Protein 4NEO (pdb70)

Organism: NCBI:txid29309

Solvent-accessible surface area: 4968 Å² total

Sequence (81 aa):
APRGEERTRRRRALERRDIAAIWAETLGRDDSVGPHEDFAALGGNSIHAIITNRVEELVDAELSIRVLLETRTVAGTDHHVHATLT

B-factor: mean 63.26, std 18.54, range [37.88, 140.17]

Radius of gyration: 12.01 Å; Cα contacts (8 Å, |Δi|>4): 80; chains: 1; bounding box: 26×39×19 Å

Structure (mmCIF, N/CA/C/O backbone):
data_4NEO
#
_entry.id   4NEO
#
_cell.length_a   73.441
_cell.length_b   73.441
_cell.length_c   43.331
_cell.angle_alpha   90.000
_cell.angle_beta   90.000
_cell.angle_gamma   120.000
#
_symmetry.space_group_name_H-M   'P 32 2 1'
#
loop_
_entity.id
_entity.type
_entity.pdbx_description
1 polymer 'Peptide synthetase NRPS type II-PCP'
2 non-polymer 1,2-ETHANEDIOL
3 non-polymer 2-(2-METHOXYETHOXY)ETHAN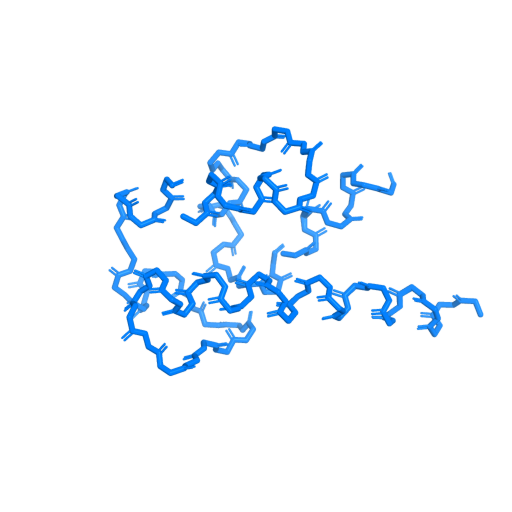OL
4 water water
#
loop_
_atom_site.group_PDB
_atom_site.id
_atom_site.type_symbol
_atom_site.label_atom_id
_atom_site.label_alt_id
_atom_site.label_comp_id
_atom_site.label_asym_id
_atom_site.label_entity_id
_atom_site.label_seq_id
_atom_site.pdbx_PDB_ins_code
_atom_site.Cartn_x
_atom_site.Cartn_y
_atom_site.Cartn_z
_atom_site.occupancy
_atom_site.B_iso_or_equiv
_atom_site.auth_seq_id
_atom_site.auth_comp_id
_atom_site.auth_asym_id
_atom_site.auth_atom_id
_atom_site.pdbx_PDB_model_num
ATOM 1 N N . ALA A 1 6 ? 34.048 4.657 -0.762 1.00 137.57 3 ALA A N 1
ATOM 2 C CA . ALA A 1 6 ? 32.778 5.466 -0.670 1.00 133.65 3 ALA A CA 1
ATOM 3 C C . ALA A 1 6 ? 33.003 6.995 -0.417 1.00 122.87 3 ALA A C 1
ATOM 4 O O . ALA A 1 6 ? 32.582 7.805 -1.254 1.00 120.17 3 ALA A O 1
ATOM 6 N N . PRO A 1 7 ? 33.671 7.399 0.717 1.00 115.31 4 PRO A N 1
ATOM 7 C CA . PRO A 1 7 ? 33.930 8.842 0.942 1.00 99.47 4 PRO A CA 1
ATOM 8 C C . PRO A 1 7 ? 35.155 9.436 0.207 1.00 86.84 4 PRO A C 1
ATOM 9 O O . PRO A 1 7 ? 35.296 10.664 0.267 1.00 71.58 4 PRO A O 1
ATOM 13 N N . ARG A 1 8 ? 36.024 8.634 -0.456 1.00 77.80 5 ARG A N 1
ATOM 14 C CA . ARG A 1 8 ? 36.966 9.204 -1.500 1.00 74.83 5 ARG A CA 1
ATOM 15 C C . ARG A 1 8 ? 36.175 10.072 -2.563 1.00 67.81 5 ARG A C 1
ATOM 16 O O . ARG A 1 8 ? 36.488 11.247 -2.808 1.00 58.33 5 ARG A O 1
ATOM 18 N N . GLY A 1 9 ? 35.128 9.472 -3.133 1.00 69.90 6 GLY A N 1
ATOM 19 C CA . GLY A 1 9 ? 34.210 10.148 -4.050 1.00 67.31 6 GLY A CA 1
ATOM 20 C C . GLY A 1 9 ? 33.619 11.417 -3.493 1.00 61.72 6 GLY A C 1
ATOM 21 O O . GLY A 1 9 ? 33.598 12.460 -4.165 1.00 57.75 6 GLY A O 1
ATOM 22 N N A GLU A 1 10 ? 33.135 11.390 -2.261 0.50 63.52 7 GLU A N 1
ATOM 23 N N B GLU A 1 10 ? 33.145 11.341 -2.252 0.50 62.78 7 GLU A N 1
ATOM 24 C CA A GLU A 1 10 ? 32.501 12.594 -1.736 0.50 62.19 7 GLU A CA 1
ATOM 25 C CA B GLU A 1 10 ? 32.555 12.495 -1.582 0.50 61.05 7 GLU A CA 1
ATOM 26 C C A GLU A 1 10 ? 33.547 13.689 -1.448 0.50 58.40 7 GLU A C 1
ATOM 27 C C B GLU A 1 10 ? 33.554 13.641 -1.484 0.50 57.60 7 GLU A C 1
ATOM 28 O O A GLU A 1 10 ? 33.264 14.886 -1.599 0.50 51.98 7 GLU A O 1
ATOM 29 O O B GLU A 1 10 ? 33.246 14.807 -1.768 0.50 51.74 7 GLU A O 1
ATOM 40 N N . ARG A 1 11 ? 34.759 13.298 -1.049 1.00 58.15 8 ARG A N 1
ATOM 41 C CA . ARG A 1 11 ? 35.828 14.281 -0.903 1.00 59.63 8 ARG A CA 1
ATOM 42 C C . ARG A 1 11 ? 36.156 14.917 -2.290 1.00 52.78 8 ARG A C 1
ATOM 43 O O . ARG A 1 11 ? 36.354 16.089 -2.398 1.00 50.00 8 ARG A O 1
ATOM 51 N N . THR A 1 12 ? 36.227 14.107 -3.324 1.00 53.74 9 THR A N 1
ATOM 52 C CA . THR A 1 12 ? 36.472 14.616 -4.703 1.00 55.92 9 THR A CA 1
ATOM 53 C C . THR A 1 12 ? 35.360 15.560 -5.111 1.00 54.52 9 THR A C 1
ATOM 54 O O . THR A 1 12 ? 35.599 16.703 -5.550 1.00 52.14 9 THR A O 1
ATOM 58 N N . ARG A 1 13 ? 34.129 15.132 -4.913 1.00 55.93 10 ARG A N 1
ATOM 59 C CA . ARG A 1 13 ? 32.986 16.032 -5.191 1.00 51.74 10 ARG A CA 1
ATOM 60 C C . ARG A 1 13 ? 33.082 17.391 -4.514 1.00 49.41 10 ARG A C 1
ATOM 61 O O . ARG A 1 13 ? 32.882 18.476 -5.151 1.00 46.68 10 ARG A O 1
ATOM 69 N N A ARG A 1 14 ? 33.369 17.381 -3.215 0.60 47.15 11 ARG A N 1
ATOM 70 N N B ARG A 1 14 ? 33.386 17.356 -3.226 0.40 47.59 11 ARG A N 1
ATOM 71 C CA A ARG A 1 14 ? 33.437 18.619 -2.455 0.60 49.68 11 ARG A CA 1
ATOM 72 C CA B ARG A 1 14 ? 33.474 18.545 -2.412 0.40 48.27 11 ARG A CA 1
ATOM 73 C C A ARG A 1 14 ? 34.639 19.500 -2.856 0.60 48.52 11 ARG A C 1
ATOM 74 C C B ARG A 1 14 ? 34.647 19.480 -2.796 0.40 47.73 11 ARG A C 1
ATOM 75 O O A ARG A 1 14 ? 34.486 20.710 -2.950 0.60 44.74 11 ARG A O 1
ATOM 76 O O B ARG A 1 14 ? 34.486 20.698 -2.829 0.40 44.92 11 ARG A O 1
ATOM 91 N N . ARG A 1 15 ? 35.828 18.906 -3.032 1.00 48.08 12 ARG A N 1
ATOM 92 C CA . ARG A 1 15 ? 37.003 19.691 -3.477 1.00 51.62 12 ARG A CA 1
ATOM 93 C C . ARG A 1 15 ? 36.777 20.352 -4.829 1.00 49.08 12 ARG A C 1
ATOM 94 O O . ARG A 1 15 ? 37.222 21.471 -5.018 1.00 46.97 12 ARG A O 1
ATOM 102 N N . ALA A 1 16 ? 36.033 19.711 -5.721 1.00 47.25 13 ALA A N 1
ATOM 103 C CA . ALA A 1 16 ? 35.729 20.330 -6.999 1.00 47.03 13 ALA A CA 1
ATOM 104 C C . ALA A 1 16 ? 34.886 21.560 -6.804 1.00 50.77 13 ALA A C 1
ATOM 105 O O . ALA A 1 16 ? 35.156 22.597 -7.430 1.00 47.65 13 ALA A O 1
ATOM 107 N N . LEU A 1 17 ? 33.898 21.500 -5.920 1.00 46.70 14 LEU A N 1
ATOM 108 C CA . LEU A 1 17 ? 33.106 22.696 -5.656 1.00 43.47 14 LEU A CA 1
ATOM 109 C C . LEU A 1 17 ? 33.951 23.796 -5.014 1.00 43.37 14 LEU A C 1
ATOM 110 O O . LEU A 1 17 ? 33.836 24.975 -5.352 1.00 41.68 14 LEU A O 1
ATOM 115 N N . GLU A 1 18 ? 34.772 23.409 -4.058 1.00 42.02 15 GLU A N 1
ATOM 116 C CA . GLU A 1 18 ? 35.619 24.345 -3.362 1.00 45.42 15 GLU A CA 1
ATOM 117 C C . GLU A 1 18 ? 36.553 25.121 -4.310 1.00 49.49 15 GLU A C 1
ATOM 118 O O . GLU A 1 18 ? 36.726 26.315 -4.130 1.00 45.60 15 GLU A O 1
ATOM 124 N N A ARG A 1 19 ? 37.146 24.419 -5.270 0.50 50.03 16 ARG A N 1
ATOM 125 N N B ARG A 1 19 ? 37.113 24.440 -5.304 0.50 49.14 16 ARG A N 1
ATOM 126 C CA A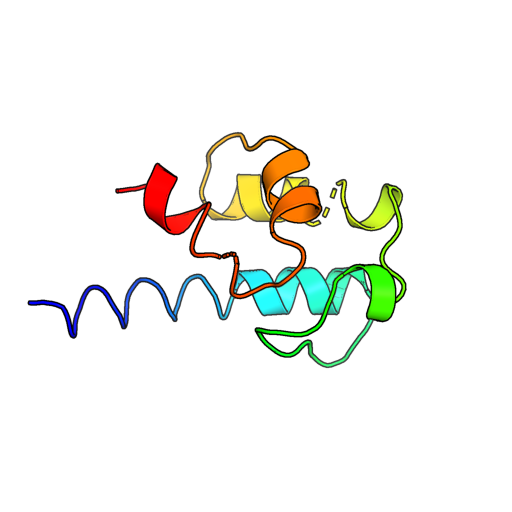 ARG A 1 19 ? 37.985 25.014 -6.308 0.50 54.09 16 ARG A CA 1
ATOM 127 C CA B ARG A 1 19 ? 37.996 25.063 -6.291 0.50 52.98 16 ARG A CA 1
ATOM 128 C C A ARG A 1 19 ? 37.215 26.124 -7.021 0.50 50.77 16 ARG A C 1
ATOM 129 C C B ARG A 1 19 ? 37.224 26.130 -7.059 0.50 50.30 16 ARG A C 1
ATOM 130 O O A ARG A 1 19 ? 37.698 27.247 -7.167 0.50 52.34 16 ARG A O 1
ATOM 131 O O B ARG A 1 19 ? 37.701 27.249 -7.245 0.50 52.05 16 ARG A O 1
ATOM 146 N N . ASP A 1 20 ? 36.015 25.797 -7.480 1.00 46.75 17 ASP A N 1
ATOM 147 C CA . ASP A 1 20 ? 35.203 26.764 -8.219 1.00 48.60 17 ASP A CA 1
ATOM 148 C C . ASP A 1 20 ? 34.776 27.946 -7.364 1.00 47.20 17 ASP A C 1
ATOM 149 O O . ASP A 1 20 ? 34.744 29.070 -7.836 1.00 44.79 17 ASP A O 1
ATOM 154 N N . ILE A 1 21 ? 34.365 27.704 -6.114 1.00 42.34 18 ILE A N 1
ATOM 155 C CA . ILE A 1 21 ? 33.991 28.819 -5.255 1.00 40.96 18 ILE A CA 1
ATOM 156 C C . ILE A 1 21 ? 35.229 29.717 -4.997 1.00 44.00 18 ILE A C 1
ATOM 157 O O . ILE A 1 21 ? 35.124 30.945 -5.080 1.00 44.44 18 ILE A O 1
ATOM 162 N N . ALA A 1 22 ? 36.399 29.124 -4.761 1.00 43.40 19 ALA A N 1
ATOM 163 C CA . ALA A 1 22 ? 37.586 29.928 -4.533 1.00 47.19 19 ALA A CA 1
ATOM 164 C C . ALA A 1 22 ? 37.851 30.840 -5.745 1.00 51.46 19 ALA A C 1
ATOM 165 O O . ALA A 1 22 ? 38.205 31.995 -5.571 1.00 51.49 19 ALA A O 1
ATOM 167 N N . ALA A 1 23 ? 37.672 30.324 -6.966 1.00 51.16 20 ALA A N 1
ATOM 168 C CA . ALA A 1 23 ? 37.916 31.128 -8.150 1.00 52.66 20 ALA A CA 1
ATOM 169 C C . ALA A 1 23 ? 36.940 32.292 -8.224 1.00 53.91 20 ALA A C 1
ATOM 170 O O . ALA A 1 23 ? 37.332 33.387 -8.613 1.00 55.26 20 ALA A O 1
ATOM 172 N N . ILE A 1 24 ? 35.679 32.071 -7.838 1.00 49.99 21 ILE A N 1
ATOM 173 C CA . ILE A 1 24 ? 34.677 33.163 -7.768 1.00 49.60 21 ILE A CA 1
ATOM 174 C C . ILE A 1 24 ? 35.077 34.251 -6.784 1.00 51.54 21 ILE A C 1
ATOM 175 O O . ILE A 1 24 ? 35.013 35.436 -7.118 1.00 53.35 21 ILE A O 1
ATOM 180 N N . TRP A 1 25 ? 35.486 33.856 -5.568 1.00 49.36 22 TRP A N 1
ATOM 181 C CA . TRP A 1 25 ? 36.014 34.814 -4.597 1.00 50.81 22 TRP A CA 1
ATOM 182 C C . TRP A 1 25 ? 37.209 35.604 -5.151 1.00 53.84 22 TRP A C 1
ATOM 183 O O . TRP A 1 25 ? 37.326 36.808 -4.965 1.00 55.47 22 TRP A O 1
ATOM 194 N N . ALA A 1 26 ? 38.150 34.906 -5.757 1.00 55.78 23 ALA A N 1
ATOM 195 C CA . ALA A 1 26 ? 39.362 35.541 -6.211 1.00 58.85 23 ALA A CA 1
ATOM 196 C C . ALA A 1 26 ? 39.042 36.559 -7.268 1.00 64.57 23 ALA A C 1
ATOM 197 O O . ALA A 1 26 ? 39.562 37.663 -7.222 1.00 64.55 23 ALA A O 1
ATOM 199 N N . GLU A 1 27 ? 38.209 36.168 -8.231 1.00 66.46 24 GLU A N 1
ATOM 200 C CA . GLU A 1 27 ? 37.815 37.056 -9.328 1.00 70.20 24 GLU A CA 1
ATOM 201 C C . GLU A 1 27 ? 37.092 38.236 -8.780 1.00 67.17 24 GLU A C 1
ATOM 202 O O . GLU A 1 27 ? 37.373 39.341 -9.166 1.00 67.97 24 GLU A O 1
ATOM 208 N N . THR A 1 28 ? 36.167 38.010 -7.861 1.00 59.85 25 THR A N 1
ATOM 209 C CA . THR A 1 28 ? 35.383 39.102 -7.331 1.00 62.56 25 THR A CA 1
ATOM 210 C C . THR A 1 28 ? 36.226 40.067 -6.525 1.00 65.28 25 THR A C 1
ATOM 211 O O . THR A 1 28 ? 35.999 41.269 -6.585 1.00 66.47 25 THR A O 1
ATOM 215 N N . LEU A 1 29 ? 37.182 39.538 -5.761 1.00 65.03 26 LEU A N 1
ATOM 216 C CA . LEU A 1 29 ? 38.004 40.375 -4.885 1.00 68.57 26 LEU A CA 1
ATOM 217 C C . LEU A 1 29 ? 39.251 40.866 -5.598 1.00 75.83 26 LEU A C 1
ATOM 218 O O . LEU A 1 29 ? 40.090 41.530 -4.995 1.00 77.83 26 LEU A O 1
ATOM 223 N N . GLY A 1 30 ? 39.345 40.563 -6.893 1.00 77.11 27 GLY A N 1
ATOM 224 C CA . GLY A 1 30 ? 40.493 40.895 -7.713 1.00 81.59 27 GLY A CA 1
ATOM 225 C C . GLY A 1 30 ? 41.839 40.349 -7.247 1.00 81.45 27 GLY A C 1
ATOM 226 O O . GLY A 1 30 ? 42.816 41.089 -7.251 1.00 86.16 27 GLY A O 1
ATOM 227 N N . ARG A 1 31 ? 41.923 39.071 -6.878 1.00 73.40 28 ARG A N 1
ATOM 228 C CA . ARG A 1 31 ? 43.203 38.478 -6.477 1.00 76.58 28 ARG A CA 1
ATOM 229 C C . ARG A 1 31 ? 43.507 37.326 -7.392 1.00 74.76 28 ARG A C 1
ATOM 230 O O . ARG A 1 31 ? 42.578 36.814 -8.019 1.00 73.18 28 ARG A O 1
ATOM 238 N N . ASP A 1 32 ? 44.788 36.943 -7.512 1.00 79.21 29 ASP A N 1
ATOM 239 C CA A ASP A 1 32 ? 45.148 35.831 -8.375 0.70 80.09 29 ASP A CA 1
ATOM 240 C CA B ASP A 1 32 ? 45.159 35.816 -8.373 0.30 80.48 29 ASP A CA 1
ATOM 241 C C . ASP A 1 32 ? 44.516 34.561 -7.840 1.00 75.63 29 ASP A C 1
ATOM 242 O O . ASP A 1 32 ? 44.110 33.695 -8.594 1.00 77.58 29 ASP A O 1
ATOM 251 N N . SER A 1 33 ? 44.445 34.470 -6.524 1.00 72.30 30 SER A N 1
ATOM 252 C CA . SER A 1 33 ? 43.753 33.373 -5.887 1.00 69.66 30 SER A CA 1
ATOM 253 C C . SER A 1 33 ? 43.495 33.690 -4.424 1.00 65.40 30 SER A C 1
ATOM 254 O O . SER A 1 33 ? 44.041 34.650 -3.847 1.00 65.47 30 SER A O 1
ATOM 257 N N . VAL A 1 34 ? 42.648 32.848 -3.858 1.00 61.05 31 VAL A N 1
ATOM 258 C CA . VAL A 1 34 ? 42.212 32.968 -2.490 1.00 63.18 31 VAL A CA 1
ATOM 259 C C . VAL A 1 34 ? 42.350 31.568 -1.857 1.00 62.08 31 VAL A C 1
ATOM 260 O O . VAL A 1 34 ? 41.926 30.556 -2.456 1.00 64.14 31 VAL A O 1
ATOM 264 N N . GLY A 1 35 ? 42.948 31.520 -0.670 1.00 57.77 32 GLY A N 1
ATOM 265 C CA . GLY A 1 35 ? 43.060 30.252 0.097 1.00 63.48 32 GLY A CA 1
ATOM 266 C C . GLY A 1 35 ? 41.708 29.779 0.723 1.00 54.32 32 GLY A C 1
ATOM 267 O O . GLY A 1 35 ? 40.837 30.593 1.008 1.00 54.20 32 GLY A O 1
ATOM 268 N N . PRO A 1 36 ? 41.551 28.467 0.926 1.00 55.90 33 PRO A N 1
ATOM 269 C CA . PRO A 1 36 ? 40.303 27.917 1.448 1.00 51.88 33 PRO A CA 1
ATOM 270 C C . PRO A 1 36 ? 39.874 28.428 2.849 1.00 51.27 33 PRO A C 1
ATOM 271 O O . PRO A 1 36 ? 38.680 28.421 3.134 1.00 48.36 33 PRO A O 1
ATOM 275 N N . HIS A 1 37 ? 40.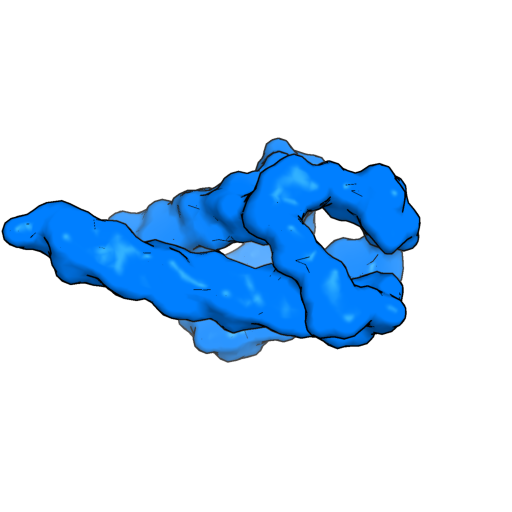819 28.889 3.678 1.00 49.45 34 HIS A N 1
ATOM 276 C CA . HIS A 1 37 ? 40.534 29.273 5.060 1.00 54.92 34 HIS A CA 1
ATOM 277 C C . HIS A 1 37 ? 40.755 30.726 5.360 1.00 58.85 34 HIS A C 1
ATOM 278 O O . HIS A 1 37 ? 40.754 31.111 6.542 1.00 57.28 34 HIS A O 1
ATOM 285 N N . GLU A 1 38 ? 40.877 31.551 4.308 1.00 55.31 35 GLU A N 1
ATOM 286 C CA . GLU A 1 38 ? 41.080 32.989 4.521 1.00 57.22 35 GLU A CA 1
ATOM 287 C C . GLU A 1 38 ? 39.783 33.687 4.811 1.00 53.50 35 GLU A C 1
ATOM 288 O O . GLU A 1 38 ? 38.807 33.482 4.108 1.00 52.03 35 GLU A O 1
ATOM 294 N N . ASP A 1 39 ? 39.754 34.545 5.828 1.00 53.30 36 ASP A N 1
ATOM 295 C CA . ASP A 1 39 ? 38.495 35.231 6.209 1.00 54.44 36 ASP A CA 1
ATOM 296 C C . ASP A 1 39 ? 38.074 36.313 5.192 1.00 55.56 36 ASP A C 1
ATOM 297 O O . ASP A 1 39 ? 38.892 37.150 4.794 1.00 55.75 36 ASP A O 1
ATOM 302 N N . PHE A 1 40 ? 36.790 36.330 4.834 1.00 51.49 37 PHE A N 1
ATOM 303 C CA . PHE A 1 40 ? 36.195 37.218 3.825 1.00 53.91 37 PHE A CA 1
ATOM 304 C C . PHE A 1 40 ? 36.563 38.668 4.062 1.00 59.93 37 PHE A C 1
ATOM 305 O O . PHE A 1 40 ? 36.898 39.370 3.126 1.00 60.46 37 PHE A O 1
ATOM 313 N N . ALA A 1 41 ? 36.434 39.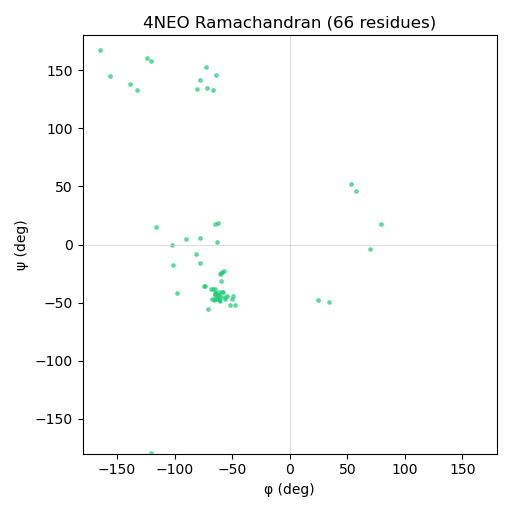110 5.304 1.00 63.04 38 ALA A N 1
ATOM 314 C CA . ALA A 1 41 ? 36.667 40.514 5.642 1.00 70.27 38 ALA A CA 1
ATOM 315 C C . ALA A 1 41 ? 38.146 40.816 5.642 1.00 73.81 38 ALA A C 1
ATOM 316 O O . ALA A 1 41 ? 38.537 41.920 5.269 1.00 78.84 38 ALA A O 1
ATOM 318 N N . ALA A 1 42 ? 38.959 39.853 6.077 1.00 71.41 39 ALA A N 1
ATOM 319 C CA . ALA A 1 42 ? 40.415 39.990 6.006 1.00 75.12 39 ALA A CA 1
ATOM 320 C C . ALA A 1 42 ? 40.865 40.174 4.567 1.00 74.45 39 ALA A C 1
ATOM 321 O O . ALA A 1 42 ? 41.836 40.876 4.325 1.00 76.17 39 ALA A O 1
ATOM 323 N N . LEU A 1 43 ? 40.145 39.596 3.613 1.00 68.59 40 LEU A N 1
ATOM 324 C CA . LEU A 1 43 ? 40.422 39.815 2.189 1.00 69.80 40 LEU A CA 1
ATOM 325 C C . LEU A 1 43 ? 39.905 41.161 1.642 1.00 71.75 40 LEU A C 1
ATOM 326 O O . LEU A 1 43 ? 40.013 41.402 0.443 1.00 76.12 40 LEU A O 1
ATOM 331 N N . GLY A 1 44 ? 39.368 42.030 2.502 1.00 71.89 41 GLY A N 1
ATOM 332 C CA . GLY A 1 44 ? 38.724 43.278 2.061 1.00 73.14 41 GLY A CA 1
ATOM 333 C C . GLY A 1 44 ? 37.296 43.099 1.526 1.00 73.12 41 GLY A C 1
ATOM 334 O O . GLY A 1 44 ? 36.763 43.980 0.835 1.00 73.89 41 GLY A O 1
ATOM 335 N N . GLY A 1 45 ? 36.660 41.976 1.837 1.00 63.27 42 GLY A N 1
ATOM 336 C CA . GLY A 1 45 ? 35.316 41.749 1.323 1.00 62.27 42 GLY A CA 1
ATOM 337 C C . GLY A 1 45 ? 34.324 42.735 1.933 1.00 63.62 42 GLY A C 1
ATOM 338 O O . GLY A 1 45 ? 34.320 42.915 3.146 1.00 63.40 42 GLY A O 1
ATOM 339 N N . ASN A 1 46 ? 33.479 43.348 1.095 1.00 62.25 43 ASN A N 1
ATOM 340 C CA . ASN A 1 46 ? 32.390 44.227 1.528 1.00 64.12 43 ASN A CA 1
ATOM 34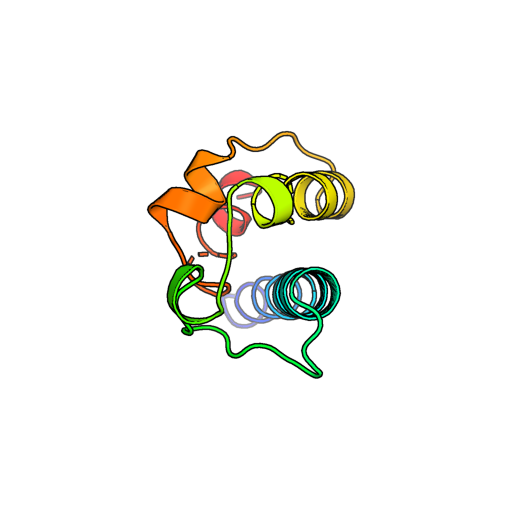1 C C . ASN A 1 46 ? 31.041 43.684 1.035 1.00 61.09 43 ASN A C 1
ATOM 342 O O . ASN A 1 46 ? 30.983 42.649 0.365 1.00 54.41 43 ASN A O 1
ATOM 347 N N . SER A 1 47 ? 29.970 44.394 1.358 1.00 61.84 44 SER A N 1
ATOM 348 C CA . SER A 1 47 ? 28.611 43.982 1.024 1.00 62.42 44 SER A CA 1
ATOM 349 C C . SER A 1 47 ? 28.419 43.795 -0.485 1.00 60.88 44 SER A C 1
ATOM 350 O O . SER A 1 47 ? 27.819 42.804 -0.902 1.00 55.98 44 SER A O 1
ATOM 353 N N . ILE A 1 48 ? 28.991 44.687 -1.310 1.00 61.09 45 ILE A N 1
ATOM 354 C CA . ILE A 1 48 ? 28.926 44.535 -2.763 1.00 59.87 45 ILE A CA 1
ATOM 355 C C . ILE A 1 48 ? 29.570 43.204 -3.212 1.00 60.21 45 ILE A C 1
ATOM 356 O O . ILE A 1 48 ? 28.989 42.460 -4.037 1.00 58.74 45 ILE A O 1
ATOM 361 N N . HIS A 1 49 ? 30.748 42.879 -2.653 1.00 57.03 46 HIS A N 1
ATOM 362 C CA . HIS A 1 49 ? 31.438 41.620 -3.001 1.00 57.54 46 HIS A CA 1
ATOM 363 C C . HIS A 1 49 ? 30.631 40.389 -2.560 1.00 52.23 46 HIS A C 1
ATOM 364 O O . HIS A 1 49 ? 30.559 39.371 -3.289 1.00 50.73 46 HIS A O 1
ATOM 371 N N . ALA A 1 50 ? 30.071 40.482 -1.363 1.00 49.50 47 ALA A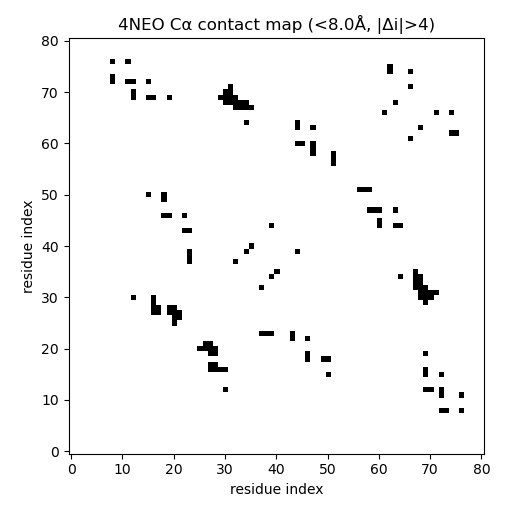 N 1
ATOM 372 C CA . ALA A 1 50 ? 29.252 39.388 -0.792 1.00 48.02 47 ALA A CA 1
ATOM 373 C C . ALA A 1 50 ? 28.103 39.048 -1.747 1.00 48.37 47 ALA A C 1
ATOM 374 O O . ALA A 1 50 ? 27.828 37.873 -2.004 1.00 44.66 47 ALA A O 1
ATOM 376 N N . ILE A 1 51 ? 27.430 40.087 -2.273 1.00 48.52 48 ILE A N 1
ATOM 377 C CA . ILE A 1 51 ? 26.297 39.879 -3.166 1.00 47.95 48 ILE A CA 1
ATOM 378 C C . ILE A 1 51 ? 26.768 39.222 -4.440 1.00 51.66 48 ILE A C 1
ATOM 379 O O . ILE A 1 51 ? 26.133 38.261 -4.921 1.00 49.33 48 ILE A O 1
ATOM 395 N N . ILE A 1 53 ? 29.643 37.518 -5.165 1.00 49.04 50 ILE A N 1
ATOM 396 C CA . ILE A 1 53 ? 30.070 36.125 -4.915 1.00 48.08 50 ILE A CA 1
ATOM 397 C C . ILE A 1 53 ? 28.863 35.193 -4.768 1.00 49.23 50 ILE A C 1
ATOM 398 O O . ILE A 1 53 ? 28.796 34.130 -5.406 1.00 47.35 50 ILE A O 1
ATOM 403 N N . THR A 1 54 ? 27.895 35.601 -3.954 1.00 47.61 51 THR A N 1
ATOM 404 C CA . THR A 1 54 ? 26.747 34.744 -3.725 1.00 44.83 51 THR A CA 1
ATOM 405 C C . THR A 1 54 ? 25.924 34.549 -5.009 1.00 46.13 51 THR A C 1
ATOM 406 O O . THR A 1 54 ? 25.527 33.422 -5.354 1.00 44.52 51 THR A O 1
ATOM 410 N N . ASN A 1 55 ? 25.633 35.629 -5.712 1.00 46.87 52 ASN A N 1
ATOM 411 C CA . ASN A 1 55 ? 24.948 35.514 -6.983 1.00 48.66 52 ASN A CA 1
ATOM 412 C C . ASN A 1 55 ? 25.608 34.482 -7.899 1.00 49.27 52 ASN A C 1
ATOM 413 O O . ASN A 1 55 ? 24.929 33.694 -8.549 1.00 49.81 52 ASN A O 1
ATOM 418 N N . ARG A 1 56 ? 26.928 34.508 -7.973 1.00 49.77 53 ARG A N 1
ATOM 419 C CA . ARG A 1 56 ? 27.675 33.619 -8.860 1.00 51.29 53 ARG A CA 1
ATOM 420 C C . ARG A 1 56 ? 27.722 32.204 -8.371 1.00 51.86 53 ARG A C 1
ATOM 421 O O . ARG A 1 56 ? 27.699 31.269 -9.154 1.00 53.93 53 ARG A O 1
ATOM 429 N N . VAL A 1 57 ? 27.805 32.027 -7.062 1.00 44.19 54 VAL A N 1
ATOM 430 C CA . VAL A 1 57 ? 27.784 30.653 -6.529 1.00 45.00 54 VAL A CA 1
ATOM 431 C C . VAL A 1 57 ? 26.372 30.058 -6.759 1.00 44.68 54 VAL A C 1
ATOM 432 O O . VAL A 1 57 ? 26.247 28.895 -7.093 1.00 46.46 54 VAL A O 1
ATOM 436 N N . GLU A 1 58 ? 25.309 30.857 -6.609 1.00 44.39 55 GLU A N 1
ATOM 437 C CA . GLU A 1 58 ? 23.985 30.373 -6.865 1.00 46.69 55 GLU A CA 1
ATOM 438 C C . GLU A 1 58 ? 23.833 29.945 -8.347 1.00 54.74 55 GLU A C 1
ATOM 439 O O . GLU A 1 58 ? 23.200 28.914 -8.649 1.00 55.65 55 GLU A O 1
ATOM 445 N N . GLU A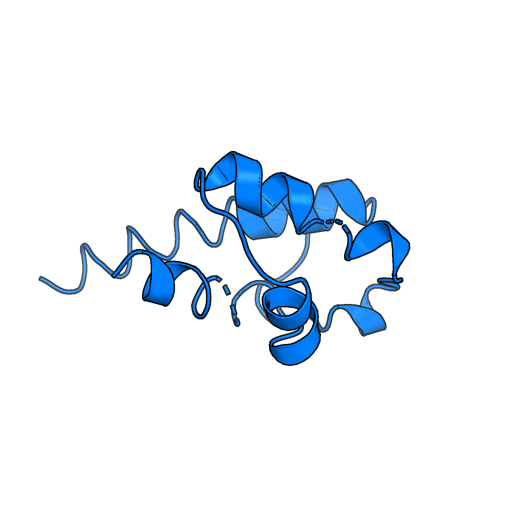 1 59 ? 24.346 30.752 -9.272 1.00 57.77 56 GLU A N 1
ATOM 446 C CA . GLU A 1 59 ? 24.314 30.365 -10.704 1.00 62.46 56 GLU A CA 1
ATOM 447 C C . GLU A 1 59 ? 25.127 29.079 -10.845 1.00 58.30 56 GLU A C 1
ATOM 448 O O . GLU A 1 59 ? 24.686 28.155 -11.475 1.00 61.08 56 GLU A O 1
ATOM 454 N N . LEU A 1 60 ? 26.281 28.996 -10.203 1.00 56.86 57 LEU A N 1
ATOM 455 C CA . LEU A 1 60 ? 27.125 27.782 -10.292 1.00 55.43 57 LEU A CA 1
ATOM 456 C C . LEU A 1 60 ? 26.439 26.456 -9.919 1.00 61.88 57 LEU A C 1
ATOM 457 O O . LEU A 1 60 ? 26.594 25.471 -10.629 1.00 65.36 57 LEU A O 1
ATOM 462 N N . VAL A 1 61 ? 25.673 26.442 -8.818 1.00 57.61 58 VAL A N 1
ATOM 463 C CA . VAL A 1 61 ? 25.045 25.207 -8.271 1.00 53.92 58 VAL A CA 1
ATOM 464 C C . VAL A 1 61 ? 23.569 25.151 -8.623 1.00 55.13 58 VAL A C 1
ATOM 465 O O . VAL A 1 61 ? 22.857 24.211 -8.291 1.00 60.57 58 VAL A O 1
ATOM 469 N N . ASP A 1 62 ? 23.121 26.180 -9.328 1.00 58.18 59 ASP A N 1
ATOM 470 C CA . ASP A 1 62 ? 21.740 26.331 -9.768 1.00 59.59 59 ASP A CA 1
ATOM 471 C C . ASP A 1 62 ? 20.739 26.199 -8.621 1.00 60.90 59 ASP A C 1
ATOM 472 O O . ASP A 1 62 ? 19.770 25.461 -8.692 1.00 66.98 59 ASP A O 1
ATOM 477 N N . ALA A 1 63 ? 20.958 26.965 -7.571 1.00 58.14 60 ALA A N 1
ATOM 478 C CA . ALA A 1 63 ? 20.106 26.949 -6.394 1.00 58.23 60 ALA A CA 1
ATOM 479 C C . ALA A 1 63 ? 20.245 28.278 -5.690 1.00 55.08 60 ALA A C 1
ATOM 480 O O . ALA A 1 63 ? 21.332 28.818 -5.638 1.00 51.08 60 ALA A O 1
ATOM 482 N N . GLU A 1 64 ? 19.161 28.763 -5.091 1.00 54.20 61 GLU A N 1
ATOM 483 C CA . GLU A 1 64 ? 19.167 30.024 -4.355 1.00 61.02 61 GLU A CA 1
ATOM 484 C C . GLU A 1 64 ? 19.811 29.822 -2.963 1.00 54.58 61 GLU A C 1
ATOM 485 O O . GLU A 1 64 ? 19.661 28.804 -2.358 1.00 57.04 61 GLU A O 1
ATOM 491 N N . LEU A 1 65 ? 20.572 30.787 -2.508 1.00 48.73 62 LEU A N 1
ATOM 492 C CA . LEU A 1 65 ? 21.298 30.741 -1.263 1.00 47.25 62 LEU A CA 1
ATOM 493 C C . LEU A 1 65 ? 21.187 32.097 -0.558 1.00 50.62 62 LEU A C 1
ATOM 494 O O . LEU A 1 65 ? 21.352 33.138 -1.189 1.00 50.57 62 LEU A O 1
ATOM 499 N N . SER A 1 66 ? 20.985 32.059 0.752 1.00 48.61 63 SER A N 1
ATOM 500 C CA . SER A 1 66 ? 21.019 33.236 1.578 1.00 44.85 63 SER A CA 1
ATOM 501 C C . SER A 1 66 ? 22.402 33.771 1.528 1.00 45.88 63 SER A C 1
ATOM 502 O O . SER A 1 66 ? 23.421 33.036 1.420 1.00 42.25 63 SER A O 1
ATOM 505 N N . ILE A 1 67 ? 22.478 35.089 1.590 1.00 50.33 64 ILE A N 1
ATOM 506 C CA . ILE A 1 67 ? 23.744 35.788 1.771 1.00 49.86 64 ILE A CA 1
ATOM 507 C C . ILE A 1 67 ? 24.421 35.382 3.122 1.00 51.47 64 ILE A C 1
ATOM 508 O O . ILE A 1 67 ? 25.649 35.447 3.268 1.00 45.87 64 ILE A O 1
ATOM 513 N N . ARG A 1 68 ? 23.607 34.949 4.078 1.00 49.01 65 ARG A N 1
ATOM 514 C CA . ARG A 1 68 ? 24.111 34.402 5.354 1.00 53.22 65 ARG A CA 1
ATOM 515 C C . ARG A 1 68 ? 25.060 33.213 5.168 1.00 48.85 65 ARG A C 1
ATOM 516 O O . ARG A 1 68 ? 25.876 32.947 6.021 1.00 56.39 65 ARG A O 1
ATOM 524 N N . VAL A 1 69 ? 24.974 32.523 4.052 1.00 48.29 66 VAL A N 1
ATOM 525 C CA . VAL A 1 69 ? 25.804 31.374 3.840 1.00 51.02 66 VAL A CA 1
ATOM 526 C C . VAL A 1 69 ? 27.283 31.862 3.754 1.00 57.94 66 VAL A C 1
ATOM 527 O O . VAL A 1 69 ? 28.142 31.375 4.484 1.00 63.52 66 VAL A O 1
ATOM 531 N N . LEU A 1 70 ? 27.558 32.889 2.973 1.00 51.19 67 LEU A N 1
ATOM 532 C CA . LEU A 1 70 ? 28.897 33.486 2.969 1.00 46.61 67 LEU A CA 1
ATOM 533 C C . LEU A 1 70 ? 29.205 34.183 4.288 1.00 49.94 67 LEU A C 1
ATOM 534 O O . LEU A 1 70 ? 30.300 34.058 4.826 1.00 47.90 67 LEU A O 1
ATOM 539 N N . LEU A 1 71 ? 28.267 34.994 4.775 1.00 48.35 68 LEU A N 1
ATOM 540 C CA . LEU A 1 71 ? 28.593 35.921 5.848 1.00 51.87 68 LEU A CA 1
ATOM 541 C C . LEU A 1 71 ? 28.659 35.242 7.196 1.00 53.92 68 LEU A C 1
ATOM 542 O O . LEU A 1 71 ? 29.234 35.800 8.109 1.00 52.22 68 LEU A O 1
ATOM 547 N N . GLU A 1 72 ? 28.116 34.036 7.314 1.00 47.72 69 GLU A N 1
ATOM 548 C CA . GLU A 1 72 ? 28.190 33.293 8.587 1.00 52.73 69 GLU A CA 1
ATOM 549 C C . GLU A 1 72 ? 29.278 32.206 8.572 1.00 51.87 69 GLU A C 1
ATOM 550 O O . GLU A 1 72 ? 29.701 31.727 9.621 1.00 53.75 69 GLU A O 1
ATOM 556 N N . THR A 1 73 ? 29.748 31.825 7.388 1.00 46.81 70 THR A N 1
ATOM 557 C CA . THR A 1 73 ? 30.834 30.855 7.318 1.00 48.30 70 THR A CA 1
ATOM 558 C C . THR A 1 73 ? 32.181 31.568 7.131 1.00 51.63 70 THR A C 1
ATOM 559 O O . THR A 1 73 ? 33.144 31.187 7.740 1.00 55.97 70 THR A O 1
ATOM 563 N N . ARG A 1 74 ? 32.198 32.592 6.269 1.00 50.69 71 ARG A N 1
ATOM 564 C CA . ARG A 1 74 ? 33.293 33.534 6.083 1.00 52.13 71 ARG A CA 1
ATOM 565 C C . ARG A 1 74 ? 34.564 32.992 5.428 1.00 50.44 71 ARG A C 1
ATOM 566 O O . ARG A 1 74 ? 35.495 33.759 5.255 1.00 50.89 71 ARG A O 1
ATOM 574 N N . THR A 1 75 ? 34.661 31.699 5.128 1.00 45.24 72 THR A N 1
ATOM 575 C CA . THR A 1 75 ? 35.780 31.171 4.349 1.00 44.20 72 THR A CA 1
ATOM 576 C C . THR A 1 75 ? 35.229 30.446 3.138 1.00 44.24 72 THR A C 1
ATOM 577 O O . THR A 1 75 ? 34.031 30.061 3.095 1.00 40.88 72 THR A O 1
ATOM 581 N N . VAL A 1 76 ? 36.081 30.266 2.138 1.00 41.31 73 VAL A N 1
ATOM 582 C CA . VAL A 1 76 ? 35.692 29.504 0.977 1.00 42.73 73 VAL A CA 1
ATOM 583 C C . VAL A 1 76 ? 35.362 28.060 1.396 1.00 44.75 73 VAL A C 1
ATOM 584 O O . VAL A 1 76 ? 34.359 27.507 0.930 1.00 41.72 73 VAL A O 1
ATOM 588 N N . ALA A 1 77 ? 36.227 27.430 2.213 1.00 43.50 74 ALA A N 1
ATOM 589 C CA . ALA A 1 77 ? 35.955 26.021 2.660 1.00 45.02 74 ALA A CA 1
ATOM 590 C C . ALA A 1 77 ? 34.638 25.881 3.469 1.00 45.35 74 ALA A C 1
ATOM 591 O O . ALA A 1 77 ? 33.912 24.901 3.314 1.00 43.24 74 ALA A O 1
ATOM 593 N N . GLY A 1 78 ? 34.387 26.850 4.343 1.00 41.91 75 GLY A N 1
ATOM 594 C CA . GLY A 1 78 ? 33.187 26.908 5.164 1.00 42.80 75 GLY A CA 1
ATOM 595 C C . GLY A 1 78 ? 31.965 27.031 4.283 1.00 43.03 75 GLY A C 1
ATOM 596 O O . GLY A 1 78 ? 31.020 26.286 4.447 1.00 41.75 75 GLY A O 1
ATOM 605 N N . THR A 1 80 ? 31.728 26.337 1.109 1.00 37.88 77 THR A N 1
ATOM 606 C CA . THR A 1 80 ? 31.651 25.116 0.317 1.00 40.49 77 THR A CA 1
ATOM 607 C C . THR A 1 80 ? 30.892 24.034 1.077 1.00 41.45 77 THR A C 1
ATOM 608 O O . THR A 1 80 ? 29.978 23.378 0.552 1.00 40.71 77 THR A O 1
ATOM 612 N N . ASP A 1 81 ? 31.287 23.837 2.317 1.00 43.18 78 ASP A N 1
ATOM 613 C CA . ASP A 1 81 ? 30.678 22.819 3.151 1.00 50.07 78 ASP A CA 1
ATOM 614 C C . ASP A 1 81 ? 29.223 23.118 3.376 1.00 50.29 78 ASP A C 1
ATOM 615 O O . ASP A 1 81 ? 28.431 22.194 3.338 1.00 48.66 78 ASP A O 1
ATOM 620 N N A HIS A 1 82 ? 28.859 24.385 3.597 0.50 49.40 79 HIS A N 1
ATOM 621 N N B HIS A 1 82 ? 28.882 24.372 3.634 0.50 45.30 79 HIS A N 1
ATOM 622 C CA A HIS A 1 82 ? 27.468 24.818 3.892 0.50 54.28 79 HIS A CA 1
ATOM 623 C CA B HIS A 1 82 ? 27.492 24.660 3.839 0.50 46.64 79 HIS A CA 1
ATOM 624 C C A HIS A 1 82 ? 26.594 24.740 2.633 0.50 55.45 79 HIS A C 1
ATOM 625 C C B HIS A 1 82 ? 26.808 24.286 2.578 0.50 48.61 79 HIS A C 1
ATOM 626 O O A HIS A 1 82 ? 25.358 24.631 2.708 0.50 52.74 79 HIS A O 1
ATOM 627 O O B HIS A 1 82 ? 25.960 23.397 2.594 0.50 44.33 79 HIS A O 1
ATOM 640 N N . VAL A 1 83 ? 27.211 24.921 1.466 1.00 49.28 80 VAL A N 1
ATOM 641 C CA . VAL A 1 83 ? 26.525 24.689 0.201 1.00 49.19 80 VAL A CA 1
ATOM 642 C C . VAL A 1 83 ? 26.473 23.177 -0.085 1.00 53.59 80 VAL A C 1
ATOM 643 O O . VAL A 1 83 ? 25.447 22.689 -0.409 1.00 61.89 80 VAL A O 1
ATOM 647 N N . HIS A 1 84 ? 27.584 22.450 0.030 1.00 60.30 81 HIS A N 1
ATOM 648 C CA . HIS A 1 84 ? 27.700 20.983 -0.334 1.00 64.93 81 HIS A CA 1
ATOM 649 C C . HIS A 1 84 ? 26.764 20.100 0.429 1.00 74.08 81 HIS A C 1
ATOM 650 O O . HIS A 1 84 ? 26.442 18.967 -0.066 1.00 70.07 81 HIS A O 1
ATOM 657 N N . ALA A 1 85 ? 26.363 20.631 1.609 1.00 78.78 82 ALA A N 1
ATOM 658 C CA . ALA A 1 85 ? 25.363 20.069 2.534 1.00 89.71 82 ALA A CA 1
ATOM 659 C C . ALA A 1 85 ? 23.982 20.191 1.958 1.00 98.66 82 ALA A C 1
ATOM 660 O O . ALA A 1 85 ? 23.241 19.198 1.868 1.00 121.54 82 ALA A O 1
ATOM 662 N N . THR A 1 86 ? 23.618 21.416 1.621 1.00 94.28 83 THR A N 1
ATOM 663 C CA . THR A 1 86 ? 22.338 21.716 0.972 1.00 96.36 83 THR A CA 1
ATOM 664 C C . THR A 1 86 ? 22.034 20.775 -0.232 1.00 99.85 83 THR A C 1
ATOM 665 O O . THR A 1 86 ? 20.992 20.102 -0.319 1.00 86.86 83 THR A O 1
ATOM 669 N N . LEU A 1 87 ? 23.002 20.697 -1.130 1.00 102.45 84 LEU A N 1
ATOM 670 C CA . LEU A 1 87 ? 22.990 19.703 -2.205 1.00 109.22 84 LEU A CA 1
ATOM 671 C C . LEU A 1 87 ? 23.054 18.179 -1.749 1.00 108.95 84 LEU A C 1
ATOM 672 O O . LEU A 1 87 ? 23.078 17.324 -2.626 1.00 114.02 84 LEU A O 1
ATOM 677 N N . THR A 1 88 ? 23.069 17.845 -0.439 1.00 106.30 85 THR A N 1
ATOM 678 C CA . THR A 1 88 ? 23.202 16.440 0.066 1.00 114.36 85 THR A CA 1
ATOM 679 C C . THR A 1 88 ? 22.258 16.167 1.281 1.00 117.86 85 THR A C 1
ATOM 680 O O . THR A 1 88 ? 21.195 16.788 1.445 1.00 114.01 85 THR A O 1
#

GO terms:
  GO:1904091 non-ribosomal peptide synthetase activity (F, IDA)

Foldseek 3Di:
DCVVVVVVLVVLLVVLQVLLCVLLVHPTDDQPDFCVNSVHDPVSLVSQVVSCVVVVHHDDSCLCVVCRGSSNSVVVSVVVD

Secondary structure (DSSP, 8-state):
-HHHHHHHHHHHHHHHHHHHHHHTT-S---TT--TTTTT--HHHH--HHHHHHHHTS---HHHHHHH-SS---HHHHHHT-

Nearest PDB structures (foldseek):
  4neo-assembly1_A  TM=1.013E+00  e=1.611E-12  Streptomyces verticillus
  8cjh-assembly2_F  TM=9.295E-01  e=2.713E-03  Escherichia coli
  7kw3-assembly1_A  TM=8.300E-01  e=1.024E-03  Thermobifida fusca YX
  9bfg-assembly1_A  TM=8.553E-01  e=4.415E-03 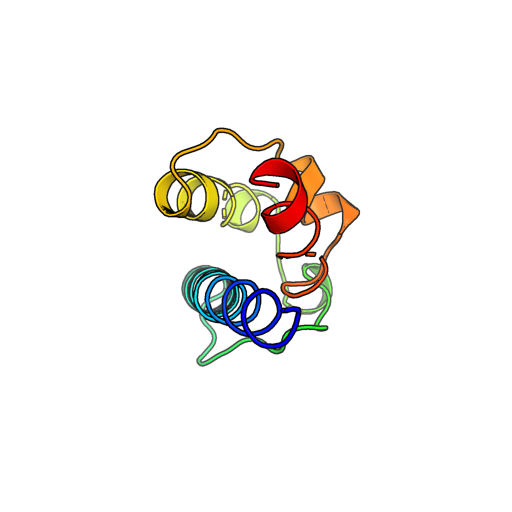 Brevibacillus parabrevis
  9be4-assembly1_A  TM=8.448E-01  e=1.100E-02  Brevibacillus parabrevis

CATH classification: 1.10.1200.10

InterPro domains:
  IPR006162 Phosphopantetheine attachment site [PS00012] (39-54)
  IPR009081 Phosphopantetheine binding ACP domain [PF00550] (17-80)
  IPR009081 Phosphopantetheine binding ACP domain [PS50075] (9-84)
  IPR020806 Polyketide synthase-like, phosphopantetheine-binding domain [SM00823] (15-84)
  IPR036736 ACP-like superfamily [G3DSA:1.10.1200.10] (1-90)
  IPR036736 ACP-like superfamily [SSF47336] (9-80)